Protein AF-A0A967LU61-F1 (afdb_monomer)

Foldseek 3Di:
DAQEAEFECDDPPDGSVVVVVVVCVVPVRRHYDYDYDPPPD

Solvent-accessible surface area (backbone atoms only — not comparable to full-atom values): 2688 Å² total; per-residue (Å²): 139,81,63,69,43,82,40,50,52,81,45,99,89,46,56,29,66,59,53,51,51,54,48,38,73,77,36,70,84,52,43,72,47,81,42,71,88,77,80,83,125

pLDDT: mean 87.05, std 10.92, range [52.62, 96.25]

Mean predicted aligned error: 4.8 Å

Structure (mmCIF, N/CA/C/O backbone):
data_AF-A0A967LU61-F1
#
_entry.id   AF-A0A967LU61-F1
#
loop_
_atom_site.group_PDB
_atom_site.id
_atom_site.type_symbol
_atom_site.label_atom_id
_atom_site.label_alt_id
_atom_site.label_comp_id
_atom_site.label_asym_id
_atom_site.label_entity_id
_atom_site.label_seq_id
_atom_site.pdbx_PDB_ins_code
_atom_site.Cartn_x
_atom_site.Cartn_y
_atom_site.Cartn_z
_atom_site.occupancy
_atom_site.B_iso_or_equiv
_atom_site.auth_seq_id
_atom_site.auth_comp_id
_atom_site.auth_asym_id
_atom_site.auth_atom_id
_atom_site.pdbx_PDB_model_num
ATOM 1 N N . SER A 1 1 ? -18.081 7.281 -0.785 1.00 77.81 1 SER A N 1
ATOM 2 C CA . SER A 1 1 ? -17.370 6.261 0.015 1.00 77.81 1 SER A CA 1
ATOM 3 C C . SER A 1 1 ? -16.578 5.387 -0.932 1.00 77.81 1 SER A C 1
ATOM 5 O O . SER A 1 1 ? -17.160 4.903 -1.893 1.00 77.81 1 SER A O 1
ATOM 7 N N . TYR A 1 2 ? -15.283 5.209 -0.684 1.00 81.38 2 TYR A N 1
ATOM 8 C CA . TYR A 1 2 ? -14.447 4.243 -1.403 1.00 81.38 2 TYR A CA 1
ATOM 9 C C . TYR A 1 2 ? -14.240 3.010 -0.523 1.00 81.38 2 TYR A C 1
ATOM 11 O O . TYR A 1 2 ? -14.083 3.164 0.687 1.00 81.38 2 TYR A O 1
ATOM 19 N N . HIS A 1 3 ? -14.243 1.814 -1.103 1.00 90.25 3 HIS A N 1
ATOM 20 C CA . HIS A 1 3 ? -14.054 0.556 -0.360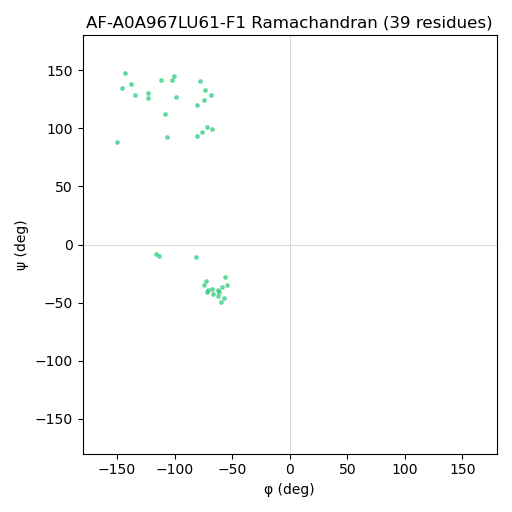 1.00 90.25 3 HIS A CA 1
ATOM 21 C C . HIS A 1 3 ? -12.775 -0.186 -0.768 1.00 90.25 3 HIS A C 1
ATOM 23 O O . HIS A 1 3 ? -12.391 -1.148 -0.111 1.00 90.25 3 HIS A O 1
ATOM 29 N N . LEU A 1 4 ? -12.110 0.286 -1.825 1.00 93.50 4 LEU A N 1
ATOM 30 C CA . LEU A 1 4 ? -10.936 -0.328 -2.425 1.00 93.50 4 LEU A CA 1
ATOM 31 C C . LEU A 1 4 ? -9.906 0.751 -2.770 1.00 93.50 4 LEU A C 1
ATOM 33 O O . LEU A 1 4 ? -10.268 1.803 -3.297 1.00 93.50 4 LEU A O 1
ATOM 37 N N . MET A 1 5 ? -8.639 0.461 -2.496 1.00 93.69 5 MET A N 1
ATOM 38 C CA . MET A 1 5 ? -7.479 1.259 -2.875 1.00 93.69 5 MET A CA 1
ATOM 39 C C . MET A 1 5 ? -6.519 0.389 -3.689 1.00 93.69 5 MET A C 1
ATOM 41 O O . MET A 1 5 ? -6.177 -0.713 -3.266 1.00 93.69 5 MET A O 1
ATOM 45 N N . LEU A 1 6 ? -6.085 0.888 -4.846 1.00 93.69 6 LEU A N 1
ATOM 46 C CA . LEU A 1 6 ? -4.990 0.305 -5.621 1.00 93.69 6 LEU A CA 1
ATOM 47 C C . LEU A 1 6 ? -3.726 1.103 -5.302 1.00 93.69 6 LEU A C 1
ATOM 49 O O . LEU A 1 6 ? -3.760 2.331 -5.385 1.00 93.69 6 LEU A O 1
ATOM 53 N N . LEU A 1 7 ? -2.650 0.430 -4.906 1.00 92.88 7 LEU A N 1
ATOM 54 C CA . LEU A 1 7 ? -1.440 1.090 -4.415 1.00 92.88 7 LEU A CA 1
ATOM 55 C C . LEU A 1 7 ? -0.190 0.486 -5.048 1.00 92.88 7 LEU A C 1
ATOM 57 O O . LEU A 1 7 ? -0.028 -0.731 -5.011 1.00 92.88 7 LEU A O 1
ATOM 61 N N . ASP A 1 8 ? 0.690 1.321 -5.608 1.00 91.25 8 ASP A N 1
ATOM 62 C CA . ASP A 1 8 ? 1.975 0.836 -6.120 1.00 91.25 8 ASP A CA 1
ATOM 63 C C . ASP A 1 8 ? 2.967 0.597 -4.972 1.00 91.25 8 ASP A C 1
ATOM 65 O O . ASP A 1 8 ? 3.024 1.381 -4.026 1.00 91.25 8 ASP A O 1
ATOM 69 N N . ILE A 1 9 ? 3.759 -0.473 -5.047 1.00 85.31 9 ILE A N 1
ATOM 70 C CA . ILE A 1 9 ? 4.864 -0.722 -4.109 1.00 85.31 9 ILE A CA 1
ATOM 71 C C . ILE A 1 9 ? 6.025 0.250 -4.363 1.00 85.31 9 ILE A C 1
ATOM 73 O O . ILE A 1 9 ? 6.628 0.746 -3.413 1.00 85.31 9 ILE A O 1
ATOM 77 N N . LYS A 1 10 ? 6.359 0.527 -5.629 1.00 80.88 10 LYS A N 1
ATOM 78 C CA . LYS A 1 10 ? 7.468 1.409 -6.006 1.00 80.88 10 LYS A CA 1
ATOM 79 C C . LYS A 1 10 ? 6.931 2.736 -6.518 1.00 80.88 10 LYS A C 1
ATOM 81 O O . LYS A 1 10 ? 6.707 2.901 -7.714 1.00 80.88 10 LYS A O 1
ATOM 86 N N . MET A 1 11 ? 6.793 3.705 -5.618 1.00 84.38 11 MET A N 1
ATOM 87 C CA . MET A 1 11 ? 6.519 5.087 -6.005 1.00 84.38 11 MET A CA 1
ATOM 88 C C . MET A 1 11 ? 7.818 5.917 -5.963 1.00 84.38 11 MET A C 1
ATOM 90 O O . MET A 1 11 ? 8.660 5.670 -5.101 1.00 84.38 11 MET A O 1
ATOM 94 N N . PRO A 1 12 ? 8.010 6.892 -6.873 1.00 78.50 12 PRO A N 1
ATOM 95 C CA . PRO A 1 12 ? 9.248 7.679 -6.953 1.00 78.50 12 PRO A CA 1
ATOM 96 C C . PRO A 1 12 ? 9.595 8.438 -5.666 1.00 78.50 12 PRO A C 1
ATOM 98 O O . PRO A 1 12 ? 10.764 8.525 -5.304 1.00 78.50 12 PRO A O 1
ATOM 101 N N . ASP A 1 13 ? 8.574 8.942 -4.968 1.00 83.38 13 ASP A N 1
ATOM 102 C CA . ASP A 1 13 ? 8.738 9.862 -3.835 1.00 83.38 13 ASP A CA 1
ATOM 103 C C . ASP A 1 13 ? 8.307 9.263 -2.487 1.00 83.38 13 ASP A C 1
ATOM 105 O O . ASP A 1 13 ? 8.512 9.869 -1.435 1.00 83.38 13 ASP A O 1
ATOM 109 N N . MET A 1 14 ? 7.654 8.097 -2.500 1.00 83.25 14 MET A N 1
ATOM 110 C CA . MET A 1 14 ? 7.046 7.500 -1.310 1.00 83.25 14 MET A CA 1
ATOM 111 C C . MET A 1 14 ? 7.182 5.979 -1.318 1.00 83.25 14 MET A C 1
ATOM 113 O O . MET A 1 14 ? 7.118 5.334 -2.360 1.00 83.25 14 MET A O 1
ATOM 117 N N . ASP A 1 15 ? 7.311 5.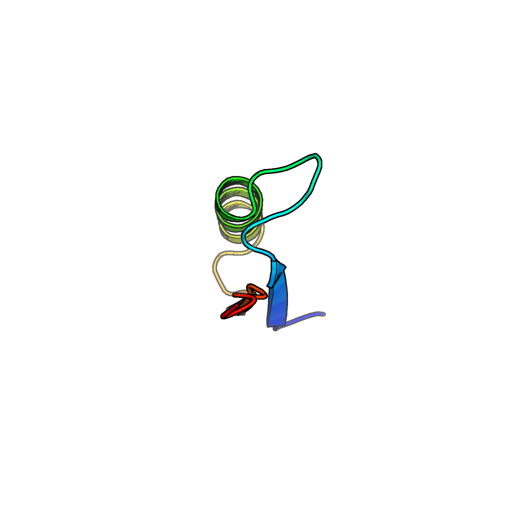389 -0.135 1.00 88.88 15 ASP A N 1
ATOM 118 C CA . ASP A 1 15 ? 7.209 3.942 0.020 1.00 88.88 15 ASP A CA 1
ATOM 119 C C . ASP A 1 15 ? 5.727 3.539 0.054 1.00 88.88 15 ASP A C 1
ATOM 121 O O . ASP A 1 15 ? 4.974 3.975 0.934 1.00 88.88 15 ASP A O 1
ATOM 125 N N . GLY A 1 16 ? 5.298 2.698 -0.891 1.00 90.00 16 GLY A N 1
ATOM 126 C CA . GLY A 1 16 ? 3.934 2.173 -0.932 1.00 90.00 16 GLY A CA 1
ATOM 127 C C . GLY A 1 16 ? 3.530 1.452 0.360 1.00 90.00 16 GLY A C 1
ATOM 128 O O . GLY A 1 16 ? 2.364 1.470 0.745 1.00 90.00 16 GLY A O 1
ATOM 129 N N . VAL A 1 17 ? 4.479 0.873 1.098 1.00 92.19 17 VAL A N 1
ATOM 130 C CA . VAL A 1 17 ? 4.212 0.225 2.392 1.00 92.19 17 VAL A CA 1
ATOM 131 C C . VAL A 1 17 ? 3.874 1.251 3.478 1.00 92.19 17 VAL A C 1
ATOM 133 O O . VAL A 1 17 ? 2.963 1.035 4.280 1.00 92.19 17 VAL A O 1
ATOM 136 N N . GLU A 1 18 ? 4.550 2.398 3.488 1.00 93.94 18 GLU A N 1
ATOM 137 C CA . GLU A 1 18 ? 4.256 3.486 4.427 1.00 93.94 18 GLU A CA 1
ATOM 138 C C . GLU A 1 18 ? 2.880 4.106 4.133 1.00 93.94 18 GLU A C 1
ATOM 140 O O . GLU A 1 18 ? 2.102 4.395 5.048 1.00 93.94 18 GLU A O 1
ATOM 145 N N . VAL A 1 19 ? 2.525 4.237 2.851 1.00 93.88 19 VAL A N 1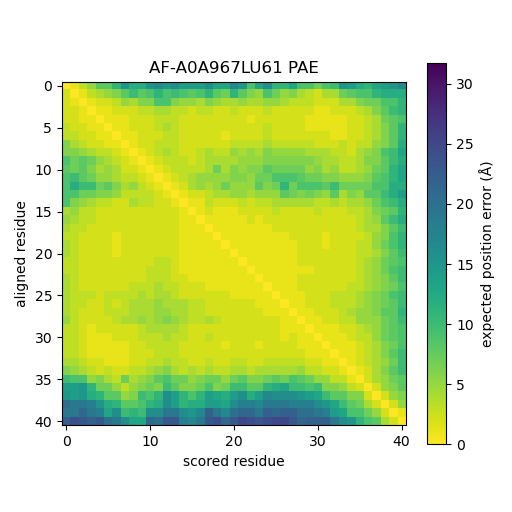
ATOM 146 C CA . VAL A 1 19 ? 1.185 4.674 2.431 1.00 93.88 19 VAL A CA 1
ATOM 147 C C . VAL A 1 19 ? 0.112 3.683 2.890 1.00 93.88 19 VAL A C 1
ATOM 149 O O . VAL A 1 19 ? -0.908 4.103 3.440 1.00 93.88 19 VAL A O 1
ATOM 152 N N . LEU A 1 20 ? 0.349 2.376 2.734 1.00 94.06 20 LEU A N 1
ATOM 153 C CA . LEU A 1 20 ? -0.554 1.324 3.212 1.00 94.06 20 LEU A CA 1
ATOM 154 C C . LEU A 1 20 ? -0.803 1.443 4.720 1.00 94.06 20 LEU A C 1
ATOM 156 O O . LEU A 1 20 ? -1.952 1.367 5.163 1.00 94.06 20 LEU A O 1
ATOM 160 N N . LYS A 1 21 ? 0.256 1.652 5.508 1.00 94.81 21 LYS A N 1
ATOM 161 C CA . LYS A 1 21 ? 0.151 1.778 6.965 1.00 94.81 21 LYS A CA 1
ATOM 162 C C . LYS A 1 21 ? -0.749 2.950 7.358 1.00 94.81 21 LYS A C 1
ATOM 164 O O . LYS A 1 21 ? -1.716 2.755 8.093 1.00 94.81 21 LYS A O 1
ATOM 169 N N . ARG A 1 22 ? -0.515 4.133 6.784 1.00 95.12 22 ARG A N 1
ATOM 170 C CA . ARG A 1 22 ? -1.344 5.328 7.028 1.00 9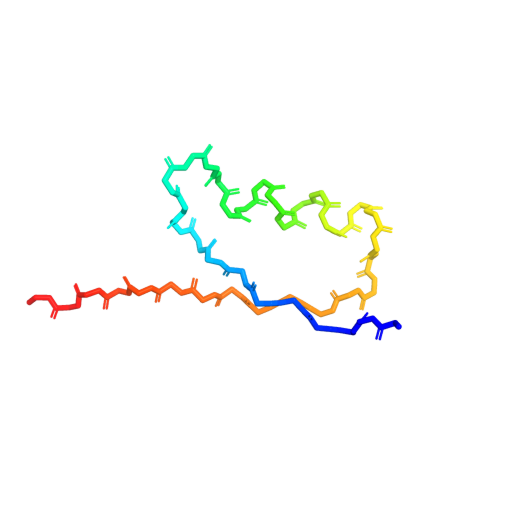5.12 22 ARG A CA 1
ATOM 171 C C . ARG A 1 22 ? -2.788 5.133 6.571 1.00 95.12 22 ARG A C 1
ATOM 173 O O . ARG A 1 22 ? -3.718 5.552 7.257 1.00 95.12 22 ARG A O 1
ATOM 180 N N . ALA A 1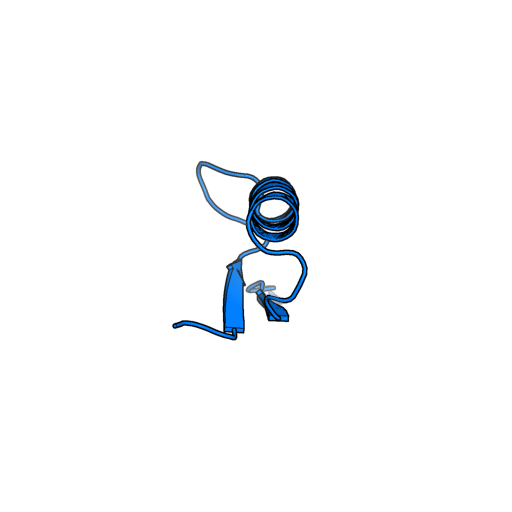 23 ? -3.000 4.472 5.433 1.00 94.12 23 ALA A N 1
ATOM 181 C CA . ALA A 1 23 ? -4.340 4.164 4.937 1.00 94.12 23 ALA A CA 1
ATOM 182 C C . ALA A 1 23 ? -5.121 3.272 5.917 1.00 94.12 23 ALA A C 1
ATOM 184 O O . ALA A 1 23 ? -6.303 3.519 6.157 1.00 94.12 23 ALA A O 1
ATOM 185 N N . LYS A 1 24 ? -4.459 2.279 6.522 1.00 94.12 24 LYS A N 1
ATOM 186 C CA . LYS A 1 24 ? -5.056 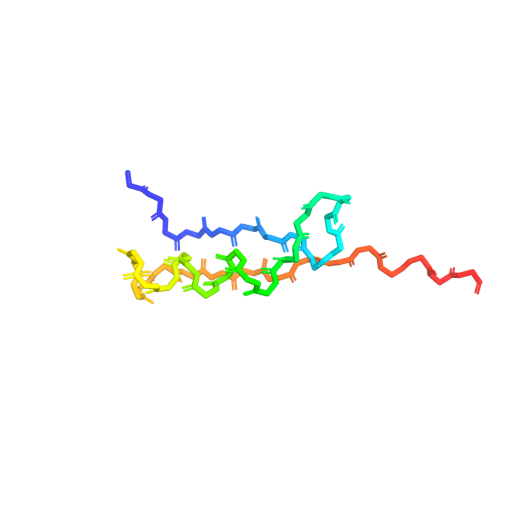1.396 7.533 1.00 94.12 24 LYS A CA 1
ATOM 187 C C . LYS A 1 24 ? -5.274 2.072 8.885 1.00 94.12 24 LYS A C 1
ATOM 189 O O . LYS A 1 24 ? -6.253 1.742 9.544 1.00 94.12 24 LYS A O 1
ATOM 194 N N . GLU A 1 25 ? -4.435 3.030 9.272 1.00 96.25 25 GLU A N 1
ATOM 195 C CA . GLU A 1 25 ? -4.654 3.853 10.471 1.00 96.25 25 GLU A CA 1
ATOM 196 C C . GLU A 1 25 ? -5.885 4.758 10.320 1.00 96.25 25 GLU A C 1
ATOM 198 O O . GLU A 1 25 ? -6.701 4.857 11.232 1.00 96.25 25 GLU A O 1
ATOM 203 N N . MET A 1 26 ? -6.058 5.380 9.149 1.00 94.38 26 MET A N 1
ATOM 204 C CA . MET A 1 26 ? -7.218 6.236 8.875 1.00 94.38 26 MET A CA 1
ATOM 205 C C . MET A 1 26 ? -8.502 5.437 8.643 1.00 94.38 26 MET A C 1
ATOM 207 O O . MET A 1 26 ? -9.593 5.903 8.974 1.00 94.38 26 MET A O 1
ATOM 211 N N . ARG A 1 27 ? -8.397 4.258 8.019 1.00 94.19 27 ARG A N 1
ATOM 212 C CA . ARG A 1 27 ? -9.552 3.424 7.687 1.00 94.19 27 ARG A CA 1
ATOM 213 C C . ARG A 1 27 ? -9.188 1.936 7.686 1.00 94.19 27 ARG A C 1
ATOM 215 O O . ARG A 1 27 ? -8.887 1.382 6.627 1.00 94.19 27 ARG A O 1
ATOM 222 N N . PRO A 1 28 ? -9.282 1.261 8.840 1.00 94.19 28 PRO A N 1
ATOM 223 C CA . PRO A 1 28 ? -8.899 -0.147 8.983 1.00 94.19 28 PRO A CA 1
ATOM 224 C C . PRO A 1 28 ? -9.603 -1.081 7.983 1.00 94.19 28 PRO A C 1
ATOM 226 O O . PRO A 1 28 ? -8.993 -2.019 7.455 1.00 94.19 28 PRO A O 1
ATOM 229 N N . ASP A 1 29 ? -10.856 -0.758 7.658 1.00 95.25 29 ASP A N 1
ATOM 230 C CA . ASP A 1 29 ? -11.758 -1.587 6.852 1.00 95.25 29 ASP A CA 1
ATOM 231 C C . ASP A 1 29 ? -11.527 -1.466 5.338 1.00 95.25 29 ASP A C 1
ATOM 233 O O . ASP A 1 29 ? -12.106 -2.227 4.563 1.00 95.25 29 ASP A O 1
ATOM 237 N N . VAL A 1 30 ? -10.717 -0.503 4.875 1.00 94.62 30 VAL A N 1
ATOM 238 C CA . VAL A 1 30 ? -10.495 -0.313 3.433 1.00 94.62 30 VAL A CA 1
ATOM 239 C C . VAL A 1 30 ? -9.710 -1.495 2.861 1.00 94.62 30 VAL A C 1
ATOM 241 O O . VAL A 1 30 ? -8.655 -1.859 3.386 1.00 94.62 30 VAL A O 1
ATOM 244 N N . ALA A 1 31 ? -10.194 -2.110 1.784 1.00 95.06 31 ALA A N 1
ATOM 245 C CA . ALA A 1 31 ? -9.423 -3.125 1.075 1.00 95.06 31 ALA A CA 1
ATOM 246 C C . ALA A 1 31 ? -8.301 -2.439 0.281 1.00 95.06 31 ALA A C 1
ATOM 248 O O . ALA A 1 31 ? -8.552 -1.450 -0.406 1.00 95.06 31 ALA A O 1
ATOM 249 N N . VAL A 1 32 ? -7.071 -2.950 0.366 1.00 94.88 32 VAL A N 1
ATOM 250 C CA . VAL A 1 32 ? -5.928 -2.415 -0.389 1.00 94.88 32 VAL A CA 1
ATOM 251 C C . VAL A 1 32 ? -5.332 -3.531 -1.231 1.00 94.88 32 VAL A C 1
ATOM 253 O O . VAL A 1 32 ? -5.016 -4.597 -0.706 1.00 94.88 32 VAL A O 1
ATOM 256 N N . VAL A 1 33 ? -5.197 -3.290 -2.532 1.00 94.44 33 VAL A N 1
ATOM 257 C CA . VAL A 1 33 ? -4.530 -4.187 -3.475 1.00 94.44 33 VAL A CA 1
ATOM 258 C C . VAL A 1 33 ? -3.212 -3.539 -3.862 1.00 94.44 33 VAL A C 1
ATOM 260 O O . VAL A 1 33 ? -3.191 -2.494 -4.514 1.00 94.44 33 VAL A O 1
ATOM 263 N N . MET A 1 34 ? -2.117 -4.168 -3.441 1.00 91.69 34 MET A N 1
ATOM 264 C CA . MET A 1 34 ? -0.782 -3.760 -3.855 1.00 91.69 34 MET A CA 1
ATOM 265 C C . MET A 1 34 ? -0.560 -4.208 -5.296 1.00 91.69 34 MET A C 1
ATOM 267 O O . MET A 1 34 ? -0.689 -5.390 -5.617 1.00 91.69 34 MET A O 1
ATOM 271 N N . MET A 1 35 ? -0.226 -3.263 -6.157 1.00 90.00 35 MET A N 1
ATOM 272 C CA . MET A 1 35 ? 0.186 -3.503 -7.527 1.00 90.00 35 MET A CA 1
ATOM 273 C C . MET A 1 35 ? 1.660 -3.147 -7.645 1.00 90.00 35 MET A C 1
ATOM 275 O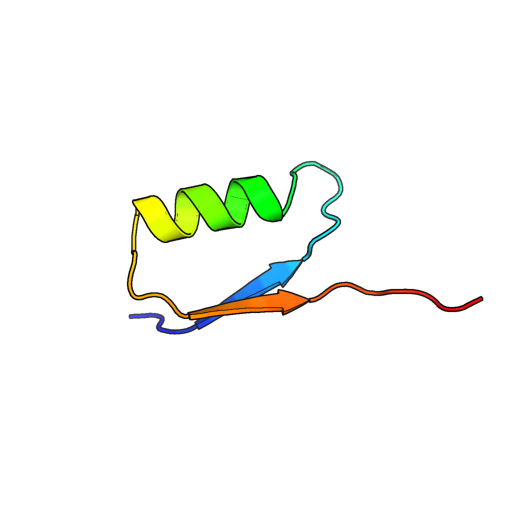 O . MET A 1 35 ? 2.143 -2.214 -7.023 1.00 90.00 35 MET A O 1
ATOM 279 N N . THR A 1 36 ? 2.420 -3.909 -8.411 1.00 82.38 36 THR A N 1
ATOM 280 C CA . THR A 1 36 ? 3.784 -3.516 -8.747 1.00 82.38 36 THR A CA 1
ATOM 281 C C . THR A 1 36 ? 4.070 -3.995 -10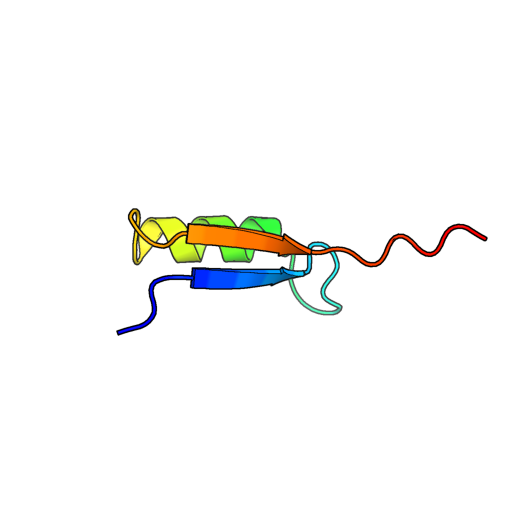.151 1.00 82.38 36 THR A C 1
ATOM 283 O O . THR A 1 36 ? 3.732 -5.124 -10.514 1.00 82.38 36 THR A O 1
ATOM 286 N N . ALA A 1 37 ? 4.658 -3.128 -10.964 1.00 75.69 37 ALA A N 1
ATOM 287 C CA . ALA A 1 37 ? 5.161 -3.530 -12.261 1.00 75.69 37 ALA A CA 1
ATOM 288 C C . ALA A 1 37 ? 6.533 -4.190 -12.068 1.00 75.69 37 ALA A C 1
ATOM 290 O O . ALA A 1 37 ? 7.565 -3.520 -12.045 1.00 75.69 37 ALA A O 1
ATOM 291 N N . TYR A 1 38 ? 6.555 -5.517 -11.931 1.00 65.25 38 TYR A N 1
ATOM 292 C CA . TYR A 1 38 ? 7.781 -6.280 -12.149 1.00 65.25 38 TYR A CA 1
ATOM 293 C C . TYR A 1 38 ? 7.998 -6.379 -13.660 1.00 65.25 38 TYR A C 1
ATOM 295 O O . TYR A 1 38 ? 7.400 -7.218 -14.330 1.00 6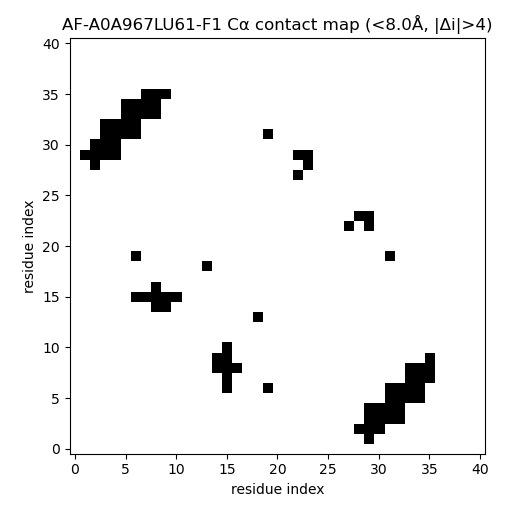5.25 38 TYR A O 1
ATOM 303 N N . ALA A 1 39 ? 8.824 -5.493 -14.215 1.00 60.03 39 ALA A N 1
ATOM 304 C CA . ALA A 1 39 ? 9.350 -5.696 -15.556 1.00 60.03 39 ALA A CA 1
ATOM 305 C C . ALA A 1 39 ? 10.298 -6.903 -15.500 1.00 60.03 39 ALA A C 1
ATOM 307 O O . ALA A 1 39 ? 11.429 -6.792 -15.028 1.00 60.03 39 ALA A O 1
ATOM 308 N N . THR A 1 40 ? 9.817 -8.077 -15.910 1.00 57.00 40 THR A N 1
ATOM 309 C CA . THR A 1 40 ? 10.693 -9.202 -16.239 1.00 57.00 40 THR A CA 1
ATOM 310 C C . THR A 1 40 ? 11.386 -8.842 -17.551 1.00 57.00 40 THR A C 1
ATOM 312 O O . THR A 1 40 ? 10.758 -8.881 -18.607 1.00 57.00 40 THR A O 1
ATOM 315 N N . VAL A 1 41 ? 12.639 -8.393 -17.459 1.00 52.62 41 VAL A N 1
ATOM 316 C CA . VAL A 1 41 ? 13.583 -8.381 -18.590 1.00 52.62 41 VAL A CA 1
ATOM 317 C C . VAL A 1 41 ? 14.118 -9.782 -18.830 1.00 52.62 41 VAL A C 1
ATOM 319 O O . VAL A 1 41 ? 14.334 -10.501 -17.827 1.00 52.62 41 VAL A O 1
#

Sequence (41 aa):
SYHLMLLDIKMPDMDGVEVLKRAKEMRPDVAVVMMTAYATV

Secondary structure (DSSP, 8-state):
---EEEEESB-SSSBHHHHHHHHHHH-TT-EEEEE------

Nearest PDB structures (foldseek):
  3cu5-assembly2_A  TM=8.502E-01  e=5.797E-02  Lachnoclostridium phytofermentans ISDg
  1fsp-assembly1_A  TM=7.741E-01  e=4.115E-02  Bacillus subtilis
  4l4u-assembly1_A-2  TM=8.476E-01  e=1.074E-01  Aquifex aeolicus VF5
  5lwl-assembly1_B  TM=7.424E-01  e=4.530E-01  Lacticaseibacillus paracasei
  5ic5-assembly1_A-2  TM=6.509E-01  e=6.833E-01  Ramlibacter tataouinensis TTB310

Radius of gyration: 11.4 Å; Cα contacts (8 Å, |Δi|>4): 42; chains: 1; bounding box: 31×19×29 Å